Protein AF-A0A1J3ZTV6-F1 (afdb_monomer_lite)

Radius of gyration: 19.67 Å; chains: 1; b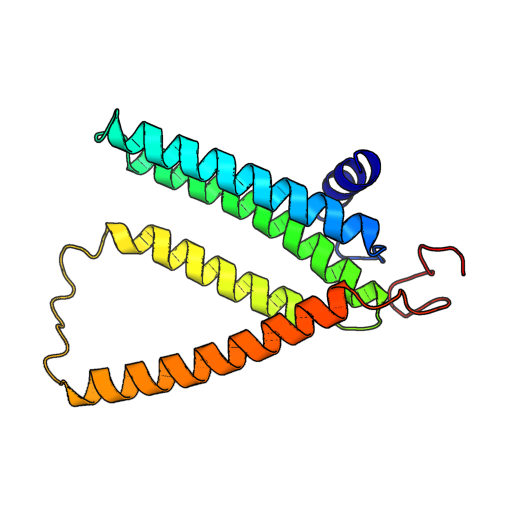ounding box: 46×35×53 Å

pLDDT: mean 86.74, std 10.45, range [50.16, 95.12]

Structure (mmCIF, N/CA/C/O backbone):
data_AF-A0A1J3ZTV6-F1
#
_entry.id   AF-A0A1J3ZTV6-F1
#
loop_
_atom_site.group_PDB
_atom_site.id
_atom_site.type_symbol
_atom_site.label_atom_id
_atom_site.label_alt_id
_atom_site.label_comp_id
_atom_site.label_asym_id
_atom_site.label_entity_id
_atom_site.label_seq_id
_atom_site.pdbx_PDB_ins_code
_atom_site.Cartn_x
_atom_site.Cartn_y
_atom_site.Cartn_z
_atom_site.occupancy
_atom_site.B_iso_or_equiv
_atom_site.auth_seq_id
_atom_site.auth_comp_id
_atom_site.auth_asym_id
_atom_site.auth_atom_id
_atom_site.pdbx_PDB_model_num
ATOM 1 N N . MET A 1 1 ? -6.707 13.961 12.499 1.00 84.88 1 MET A N 1
ATOM 2 C CA . MET A 1 1 ? -5.680 13.700 11.466 1.00 84.88 1 MET A CA 1
ATOM 3 C C . MET A 1 1 ? -4.327 13.447 12.119 1.00 84.88 1 MET A C 1
ATOM 5 O O . MET A 1 1 ? -3.873 12.314 12.075 1.00 84.88 1 MET A O 1
ATOM 9 N N . ILE A 1 2 ? -3.723 14.452 12.766 1.00 89.50 2 ILE A N 1
ATOM 10 C CA . ILE A 1 2 ? -2.388 14.342 13.387 1.00 89.50 2 ILE A CA 1
ATOM 11 C C . ILE A 1 2 ? -2.336 13.223 14.435 1.00 89.50 2 ILE A C 1
ATOM 13 O O . ILE A 1 2 ? -1.410 12.421 14.426 1.00 89.50 2 ILE A O 1
ATOM 17 N N . GLU A 1 3 ? -3.365 13.101 15.278 1.00 91.19 3 GLU A N 1
ATOM 18 C CA . GLU A 1 3 ? -3.468 12.008 16.257 1.00 91.19 3 GLU A CA 1
ATOM 19 C C . GLU A 1 3 ? -3.439 10.623 15.605 1.00 91.19 3 GLU A C 1
ATOM 21 O O . GLU A 1 3 ? -2.721 9.744 16.066 1.00 91.19 3 GLU A O 1
ATOM 26 N N . SER A 1 4 ? -4.167 10.437 14.501 1.00 90.81 4 SER A N 1
ATOM 27 C CA . SER A 1 4 ? -4.192 9.179 13.750 1.00 90.81 4 SER A CA 1
ATOM 28 C C . SER A 1 4 ? -2.825 8.858 13.135 1.00 90.81 4 SER A C 1
ATOM 30 O O . SER A 1 4 ? -2.406 7.705 13.142 1.00 90.81 4 SER A O 1
ATOM 32 N N . TYR A 1 5 ? -2.099 9.870 12.650 1.00 92.44 5 TYR A N 1
ATOM 33 C CA . TYR A 1 5 ? -0.739 9.691 12.135 1.00 92.44 5 TYR A CA 1
ATOM 34 C C . TYR A 1 5 ? 0.268 9.390 13.252 1.00 92.44 5 TYR A C 1
ATOM 36 O O . TYR A 1 5 ? 1.112 8.512 13.113 1.00 92.44 5 TYR A O 1
ATOM 44 N N . LYS A 1 6 ? 0.136 10.035 14.415 1.00 92.50 6 LYS A N 1
ATOM 45 C CA . LYS A 1 6 ? 0.910 9.685 15.613 1.00 92.50 6 LYS A CA 1
ATOM 46 C C . LYS A 1 6 ? 0.633 8.240 16.040 1.00 92.50 6 LYS A C 1
ATOM 48 O O . LYS A 1 6 ? 1.567 7.492 16.316 1.00 92.50 6 LYS A O 1
ATOM 53 N N . LEU A 1 7 ? -0.637 7.837 16.047 1.00 91.38 7 LEU A N 1
ATOM 54 C CA . LEU A 1 7 ? -1.064 6.488 16.411 1.00 91.38 7 LEU A CA 1
ATOM 55 C C . LEU A 1 7 ? -0.513 5.428 15.447 1.00 91.38 7 LEU A C 1
ATOM 57 O O . LEU A 1 7 ? -0.177 4.331 15.893 1.00 91.38 7 LEU A O 1
ATOM 61 N N . PHE A 1 8 ? -0.396 5.758 14.158 1.00 93.31 8 PHE A N 1
ATOM 62 C CA . PHE A 1 8 ? 0.232 4.910 13.144 1.00 93.31 8 PHE A CA 1
ATOM 63 C C . PHE A 1 8 ? 1.681 4.579 13.511 1.00 93.31 8 PHE A C 1
ATOM 65 O O . PHE A 1 8 ? 2.027 3.404 13.604 1.00 93.31 8 PHE A O 1
ATOM 72 N N . TRP A 1 9 ? 2.498 5.589 13.823 1.00 93.00 9 TRP A N 1
ATOM 73 C CA . TRP A 1 9 ? 3.892 5.375 14.227 1.00 93.00 9 TRP A CA 1
ATOM 74 C C . TRP A 1 9 ? 4.020 4.671 15.582 1.00 93.00 9 TRP A C 1
ATOM 76 O O . TRP A 1 9 ? 4.872 3.805 15.749 1.00 93.00 9 TRP A O 1
ATOM 86 N N . GLN A 1 10 ? 3.141 4.972 16.543 1.00 92.69 10 GLN A N 1
ATOM 87 C CA . GLN A 1 10 ? 3.138 4.296 17.849 1.00 92.69 10 GLN A CA 1
ATOM 88 C C . GLN A 1 10 ? 2.803 2.803 17.755 1.00 92.69 10 GLN A C 1
ATOM 90 O O . GLN A 1 10 ? 3.256 2.011 18.576 1.00 92.69 10 GLN A O 1
ATOM 95 N N . ASN A 1 11 ? 1.999 2.413 16.767 1.00 91.62 11 ASN A N 1
ATOM 96 C CA . ASN A 1 11 ? 1.563 1.035 16.563 1.00 91.62 11 ASN A CA 1
ATOM 97 C C . ASN A 1 11 ? 2.222 0.373 15.351 1.00 91.62 11 ASN A C 1
ATOM 99 O O . ASN A 1 11 ? 1.708 -0.626 14.855 1.00 91.62 11 ASN A O 1
ATOM 103 N N . TYR A 1 12 ? 3.343 0.908 14.880 1.00 90.81 12 TYR A N 1
ATOM 104 C CA . TYR A 1 12 ? 3.930 0.556 13.591 1.00 90.81 12 TYR A CA 1
ATOM 105 C C . TYR A 1 12 ? 4.229 -0.948 13.422 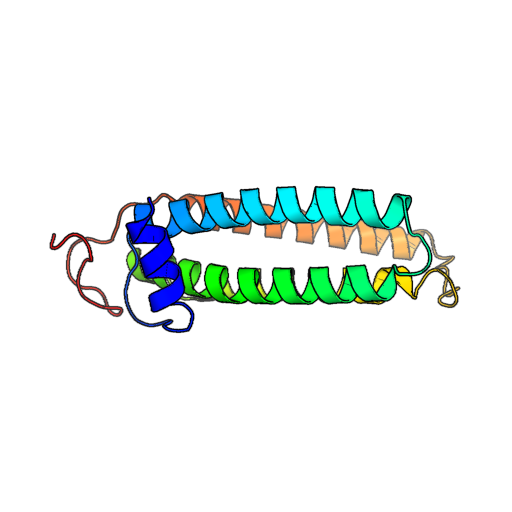1.00 90.81 12 TYR A C 1
ATOM 107 O O . TYR A 1 12 ? 4.014 -1.497 12.344 1.00 90.81 12 TYR A O 1
ATOM 115 N N . PHE A 1 13 ? 4.637 -1.640 14.493 1.00 92.94 13 PHE A N 1
ATOM 116 C CA . PHE A 1 13 ? 4.878 -3.095 14.505 1.00 92.94 13 PHE A CA 1
ATOM 117 C C . PHE A 1 13 ? 3.800 -3.904 15.247 1.00 92.94 13 PHE A C 1
ATOM 119 O O . PHE A 1 13 ? 3.919 -5.119 15.398 1.00 92.94 13 PHE A O 1
ATOM 126 N N . LYS A 1 14 ? 2.740 -3.255 15.741 1.00 92.19 14 LYS A N 1
ATOM 127 C CA . LYS A 1 14 ? 1.721 -3.90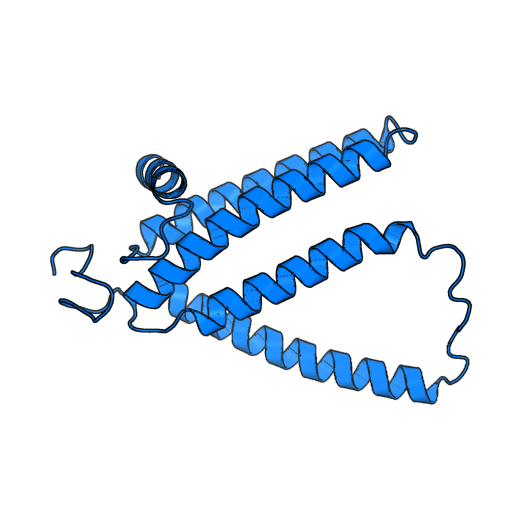9 16.566 1.00 92.19 14 LYS A CA 1
ATOM 128 C C . LYS A 1 14 ? 0.569 -4.416 15.700 1.00 92.19 14 LYS A C 1
ATOM 130 O O . LYS A 1 14 ? -0.362 -3.665 15.418 1.00 92.19 14 LYS A O 1
ATOM 135 N N . LEU A 1 15 ? 0.624 -5.694 15.322 1.00 89.00 15 LEU A N 1
ATOM 136 C CA . LEU A 1 15 ? -0.399 -6.368 14.502 1.00 89.00 15 LEU A CA 1
ATOM 137 C C . LEU A 1 15 ? -1.692 -6.691 15.271 1.00 89.00 15 LEU A C 1
ATOM 139 O O . LEU A 1 15 ? -2.751 -6.879 14.671 1.00 89.00 15 LEU A O 1
ATOM 143 N N . GLU A 1 16 ? -1.614 -6.735 16.598 1.00 87.25 16 GLU A N 1
ATOM 144 C CA . GLU A 1 16 ? -2.755 -7.005 17.465 1.00 87.25 16 GLU A CA 1
ATOM 145 C C . GLU A 1 16 ? -3.630 -5.769 17.689 1.00 87.25 16 GLU A C 1
ATOM 147 O O . GLU A 1 16 ? -3.160 -4.626 17.760 1.00 87.25 16 GLU A O 1
ATOM 152 N N . GLY A 1 17 ? -4.923 -6.021 17.881 1.00 86.12 17 GLY A N 1
ATOM 153 C CA . GLY A 1 17 ? -5.917 -4.993 18.133 1.00 86.12 17 GLY A CA 1
ATOM 154 C C . GLY A 1 17 ? -6.656 -4.543 16.877 1.00 86.12 17 GLY A C 1
ATOM 155 O O . GLY A 1 17 ? -6.569 -5.134 15.799 1.00 86.12 17 GLY A O 1
ATOM 156 N N . ARG A 1 18 ? -7.419 -3.464 17.048 1.00 88.75 18 ARG A N 1
ATOM 157 C CA . ARG A 1 18 ? -8.348 -2.931 16.049 1.00 88.75 18 ARG A CA 1
ATOM 158 C C . ARG A 1 18 ? -8.020 -1.476 15.738 1.00 88.75 18 ARG A C 1
ATOM 160 O O . ARG A 1 18 ? -7.520 -0.744 16.596 1.00 88.75 18 ARG A O 1
ATOM 167 N N . SER A 1 19 ? -8.307 -1.061 14.509 1.00 88.56 19 SER A N 1
ATOM 168 C CA . SER A 1 19 ? -8.156 0.328 14.063 1.00 88.56 19 SER A CA 1
ATOM 169 C C . SER A 1 19 ? -9.451 0.843 13.441 1.00 88.56 19 SER A C 1
ATOM 171 O O . SER A 1 19 ? -10.038 0.202 12.561 1.00 88.56 19 SER A O 1
ATOM 173 N N . ARG A 1 20 ? -9.889 2.035 13.867 1.00 87.50 20 ARG A N 1
ATOM 174 C CA . ARG A 1 20 ? -11.052 2.709 13.272 1.00 87.50 20 ARG A CA 1
ATOM 175 C C . ARG A 1 20 ? -10.725 3.131 11.836 1.00 87.50 20 ARG A C 1
ATOM 177 O O . ARG A 1 20 ? -9.569 3.364 11.492 1.00 87.50 20 ARG A O 1
ATOM 184 N N . ARG A 1 21 ? -11.759 3.340 11.014 1.00 90.06 21 ARG A N 1
ATOM 185 C CA . ARG A 1 21 ? -11.635 3.866 9.636 1.00 90.06 21 ARG A CA 1
ATOM 186 C C . ARG A 1 21 ? -10.723 5.091 9.544 1.00 90.06 21 ARG A C 1
ATOM 188 O O . ARG A 1 21 ? -9.834 5.141 8.704 1.00 90.06 21 ARG A O 1
ATOM 195 N N . ARG A 1 22 ? -10.943 6.069 10.427 1.00 90.19 22 ARG A N 1
ATOM 196 C CA . ARG A 1 22 ? -10.191 7.330 10.460 1.00 90.19 22 ARG A CA 1
ATOM 197 C C . ARG A 1 22 ? -8.698 7.103 10.706 1.00 90.19 22 ARG A C 1
ATOM 199 O O . ARG A 1 22 ? -7.876 7.778 10.095 1.00 90.19 22 ARG A O 1
ATOM 206 N N . ASP A 1 23 ? -8.371 6.139 11.561 1.00 90.56 23 ASP A N 1
ATOM 207 C CA . ASP A 1 23 ? -6.992 5.823 11.938 1.00 90.56 23 ASP A CA 1
ATOM 208 C C . ASP A 1 23 ? -6.263 5.003 10.870 1.00 90.56 23 ASP A C 1
ATOM 210 O O . ASP A 1 23 ? -5.042 4.930 10.883 1.00 90.56 23 ASP A O 1
ATOM 214 N N . PHE A 1 24 ? -7.004 4.437 9.916 1.00 92.12 24 PHE A N 1
ATOM 215 C CA . PHE A 1 24 ? -6.461 3.802 8.720 1.00 92.12 24 PHE A CA 1
ATOM 216 C C . PHE A 1 24 ? -6.303 4.795 7.555 1.00 92.12 24 PHE A C 1
ATOM 218 O O . PHE A 1 24 ? -5.219 4.916 6.989 1.00 92.12 24 PHE A O 1
ATOM 225 N N . TRP A 1 25 ? -7.360 5.541 7.213 1.00 94.06 25 TRP A N 1
ATOM 226 C CA . TRP A 1 25 ? -7.383 6.377 6.005 1.00 94.06 25 TRP A CA 1
ATOM 227 C C . TRP A 1 25 ? -6.478 7.607 6.083 1.00 94.06 25 TRP A C 1
ATOM 229 O O . TRP A 1 25 ? -5.860 7.952 5.080 1.00 94.06 25 TRP A O 1
ATOM 239 N N . TRP A 1 26 ? -6.352 8.263 7.243 1.00 93.88 26 TRP A N 1
ATOM 240 C CA . TRP A 1 26 ? -5.468 9.433 7.342 1.00 93.88 26 TRP A CA 1
ATOM 241 C C . TRP A 1 26 ? -3.993 9.081 7.120 1.00 93.88 26 TRP A C 1
ATOM 243 O O . TRP A 1 26 ? -3.380 9.716 6.264 1.00 93.88 26 TRP A O 1
ATOM 253 N N . PRO A 1 27 ? -3.408 8.083 7.814 1.00 93.88 27 PRO A N 1
ATOM 254 C CA . PRO A 1 27 ? -2.034 7.676 7.538 1.00 93.88 27 PRO A CA 1
ATOM 255 C C . PRO A 1 27 ? -1.834 7.161 6.118 1.00 93.88 27 PRO A C 1
ATOM 257 O O . PRO A 1 27 ? -0.820 7.481 5.510 1.00 93.88 27 PRO A O 1
ATOM 260 N N . PHE A 1 28 ? -2.806 6.423 5.572 1.00 93.12 28 PHE A N 1
ATOM 261 C CA . PHE A 1 28 ? -2.753 5.963 4.186 1.00 93.12 28 PHE A CA 1
ATOM 262 C C . PHE A 1 28 ? -2.623 7.141 3.211 1.00 93.12 28 PHE A C 1
ATOM 264 O O . PHE A 1 28 ? -1.658 7.200 2.458 1.00 93.12 28 PHE A O 1
ATOM 271 N N . LEU A 1 29 ? -3.525 8.127 3.290 1.00 93.75 29 LEU A N 1
ATOM 272 C CA . LEU A 1 29 ? -3.508 9.302 2.412 1.00 93.75 29 LEU A CA 1
ATOM 273 C C . LEU A 1 29 ? -2.239 10.146 2.580 1.00 93.75 29 LEU A C 1
ATOM 275 O O . LEU A 1 29 ? -1.649 10.561 1.586 1.00 93.75 29 LEU A O 1
ATOM 279 N N . ILE A 1 30 ? -1.799 10.379 3.822 1.00 94.62 30 ILE A N 1
ATOM 280 C CA . ILE A 1 30 ? -0.568 11.133 4.101 1.00 94.62 30 ILE A CA 1
ATOM 281 C C . ILE A 1 30 ? 0.638 10.421 3.481 1.00 94.62 30 ILE A C 1
ATOM 283 O O . ILE A 1 30 ? 1.414 11.053 2.770 1.00 94.62 30 ILE A O 1
ATOM 287 N N . ASN A 1 31 ? 0.769 9.108 3.683 1.00 93.50 31 ASN A N 1
ATOM 288 C CA . ASN A 1 31 ? 1.869 8.328 3.120 1.00 93.50 31 ASN A CA 1
ATOM 289 C C . ASN A 1 31 ? 1.824 8.287 1.587 1.00 93.50 31 ASN A C 1
ATOM 291 O O . ASN A 1 31 ? 2.876 8.373 0.958 1.00 93.50 31 ASN A O 1
ATOM 295 N N . THR A 1 32 ? 0.638 8.207 0.971 1.00 92.38 32 THR A N 1
ATOM 296 C CA . THR A 1 32 ? 0.490 8.276 -0.492 1.00 92.38 32 THR A CA 1
ATOM 297 C C . THR A 1 32 ? 0.956 9.624 -1.041 1.00 92.38 32 THR A C 1
ATOM 299 O O . THR A 1 32 ? 1.711 9.658 -2.011 1.00 92.38 32 THR A O 1
ATOM 302 N N . ILE A 1 33 ? 0.564 10.733 -0.407 1.00 94.56 33 ILE A N 1
ATOM 303 C CA . ILE A 1 33 ? 0.983 12.079 -0.824 1.00 94.56 33 ILE A CA 1
ATOM 304 C C . ILE A 1 33 ? 2.495 12.251 -0.641 1.00 94.56 33 ILE A C 1
ATOM 306 O O . ILE A 1 33 ? 3.172 12.704 -1.562 1.00 94.56 33 ILE A O 1
ATOM 310 N N . LEU A 1 34 ? 3.037 11.853 0.514 1.00 93.19 34 LEU A N 1
ATOM 311 C CA . LEU A 1 34 ? 4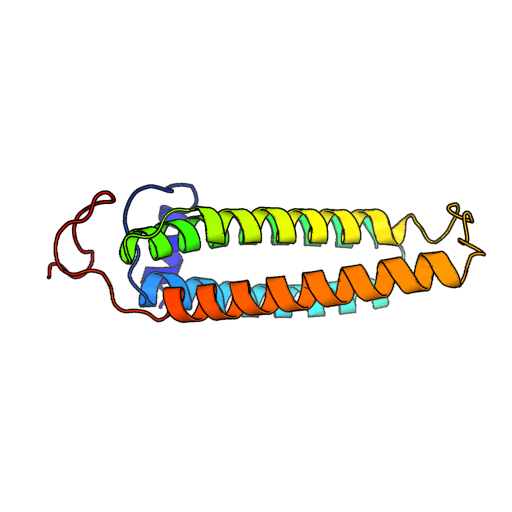.474 11.925 0.790 1.00 93.19 34 LEU A CA 1
ATOM 312 C C . LEU A 1 34 ? 5.285 11.098 -0.211 1.00 93.19 34 LEU A C 1
ATOM 314 O O . LEU A 1 34 ? 6.269 11.599 -0.745 1.00 93.19 34 LEU A O 1
ATOM 318 N N . SER A 1 35 ? 4.844 9.876 -0.518 1.00 91.12 35 SER A N 1
ATOM 319 C CA . SER A 1 35 ? 5.501 9.020 -1.514 1.00 91.12 35 SER A CA 1
ATOM 320 C C . SER A 1 35 ? 5.484 9.659 -2.902 1.00 91.12 35 SER A C 1
ATOM 322 O O . SER A 1 35 ? 6.498 9.640 -3.590 1.00 91.12 35 SER A O 1
ATOM 324 N N . GLY A 1 36 ? 4.368 10.286 -3.298 1.00 92.19 36 GLY A N 1
ATOM 325 C CA . GLY A 1 36 ? 4.269 11.011 -4.567 1.00 92.19 36 GLY A CA 1
ATOM 326 C C . GLY A 1 36 ? 5.222 12.207 -4.647 1.00 92.19 36 GLY A C 1
ATOM 327 O O . GLY A 1 36 ? 5.918 12.371 -5.645 1.00 92.19 36 GLY A O 1
ATOM 328 N N . ILE A 1 37 ? 5.309 13.010 -3.581 1.00 94.81 37 ILE A N 1
ATOM 329 C CA . ILE A 1 37 ? 6.240 14.147 -3.503 1.00 94.81 37 ILE A CA 1
ATOM 330 C C . ILE A 1 37 ? 7.691 13.660 -3.580 1.00 94.81 37 ILE A C 1
ATOM 332 O O . ILE A 1 37 ? 8.475 14.186 -4.367 1.00 94.81 37 ILE A O 1
ATOM 336 N N . ILE A 1 38 ? 8.042 12.637 -2.797 1.00 92.50 38 ILE A N 1
ATOM 337 C CA . ILE A 1 38 ? 9.384 12.043 -2.790 1.00 92.50 38 ILE A CA 1
ATOM 338 C C . ILE A 1 38 ? 9.726 11.483 -4.174 1.00 92.50 38 ILE A C 1
ATOM 340 O O . ILE A 1 38 ? 10.818 11.741 -4.669 1.00 92.50 38 ILE A O 1
ATOM 344 N N . GLY A 1 39 ? 8.788 10.795 -4.829 1.00 90.81 39 GLY A N 1
ATOM 345 C CA . GLY A 1 39 ? 8.975 10.265 -6.179 1.00 90.81 39 GLY A CA 1
ATOM 346 C C . GLY A 1 39 ? 9.259 11.359 -7.211 1.00 90.81 39 GLY A C 1
ATOM 347 O O . GLY A 1 39 ? 10.203 11.238 -7.987 1.00 90.81 39 GLY A O 1
ATOM 348 N N . VAL A 1 40 ? 8.514 12.472 -7.182 1.00 93.38 40 VAL A N 1
ATOM 349 C CA . VAL A 1 40 ? 8.766 13.627 -8.069 1.00 93.38 40 VAL A CA 1
ATOM 350 C C . VAL A 1 40 ? 10.135 14.254 -7.800 1.00 93.38 40 VAL A C 1
ATOM 352 O O . VAL A 1 40 ? 10.842 14.613 -8.744 1.00 93.38 40 VAL A O 1
ATOM 355 N N . ILE A 1 41 ? 10.531 14.371 -6.530 1.00 92.88 41 ILE A N 1
ATOM 356 C CA . ILE A 1 41 ? 11.843 14.898 -6.138 1.00 92.88 41 ILE A CA 1
ATOM 357 C C . ILE A 1 41 ? 12.954 13.984 -6.662 1.00 92.88 41 ILE A C 1
ATOM 359 O O . ILE A 1 41 ? 13.837 14.461 -7.368 1.00 92.88 41 ILE A O 1
ATOM 363 N N . ILE A 1 42 ? 12.891 12.680 -6.381 1.00 90.69 42 ILE A N 1
ATOM 364 C CA . ILE A 1 42 ? 13.895 11.702 -6.824 1.00 90.69 42 ILE A CA 1
ATOM 365 C C . ILE A 1 42 ? 13.996 11.688 -8.354 1.00 90.69 42 ILE A C 1
ATOM 367 O O . ILE A 1 42 ? 15.098 11.776 -8.891 1.00 90.69 42 ILE A O 1
ATOM 371 N N . PHE A 1 43 ? 12.859 11.678 -9.055 1.00 89.56 43 PHE A N 1
ATOM 372 C CA . PHE A 1 43 ? 12.814 11.755 -10.515 1.00 89.56 43 PHE A CA 1
ATOM 373 C C . PHE A 1 43 ? 13.435 13.047 -11.061 1.00 89.56 43 PHE A C 1
ATOM 375 O O . PHE A 1 43 ? 14.116 13.029 -12.081 1.00 89.56 43 PHE A O 1
ATOM 382 N N . SER A 1 44 ? 13.216 14.182 -10.397 1.00 91.69 44 SER A N 1
ATOM 383 C CA . SER A 1 44 ? 13.806 15.456 -10.821 1.00 91.69 44 SER A CA 1
ATOM 384 C C . SER A 1 44 ? 15.316 15.481 -10.572 1.00 91.69 44 SER A C 1
ATOM 386 O O . SER A 1 44 ? 16.071 15.935 -11.429 1.00 91.69 44 SER A O 1
ATOM 388 N N . LEU A 1 45 ? 15.777 14.959 -9.430 1.00 90.00 45 LEU A N 1
ATOM 389 C CA . LEU A 1 45 ? 17.201 14.888 -9.101 1.00 90.00 45 LEU A CA 1
ATOM 390 C C . LEU A 1 45 ? 17.968 13.938 -10.025 1.00 90.00 45 LEU A C 1
ATOM 392 O O . LEU A 1 45 ? 19.065 14.295 -10.448 1.00 90.00 45 LEU A O 1
ATOM 396 N N . SER A 1 46 ? 17.401 12.785 -10.389 1.00 87.81 46 SER A N 1
ATOM 397 C CA . SER A 1 46 ? 18.061 11.847 -11.310 1.00 87.81 46 SER A CA 1
ATOM 398 C C . SER A 1 46 ? 18.279 12.447 -12.703 1.00 87.81 46 SER A C 1
ATOM 400 O O . SER A 1 46 ? 19.281 12.164 -13.354 1.00 87.81 46 SER A O 1
ATOM 402 N N . ARG A 1 47 ? 17.407 13.365 -13.145 1.00 88.38 47 ARG A N 1
ATOM 403 C CA . ARG A 1 47 ? 17.605 14.129 -14.392 1.00 88.38 47 ARG A CA 1
ATOM 404 C C . ARG A 1 47 ? 18.732 15.154 -14.303 1.00 88.38 47 ARG A C 1
ATOM 406 O O . ARG A 1 47 ? 19.378 15.416 -15.313 1.00 88.38 47 ARG A O 1
ATOM 413 N N . LEU A 1 48 ? 18.948 15.740 -13.126 1.00 88.81 48 LEU A N 1
ATOM 414 C CA . LEU A 1 48 ? 19.981 16.754 -12.903 1.00 88.81 48 LEU A CA 1
ATOM 415 C C . LEU A 1 48 ? 21.359 16.135 -12.633 1.00 88.81 48 LEU A C 1
ATOM 417 O O . LEU A 1 48 ? 22.369 16.693 -13.056 1.00 88.81 48 LEU A O 1
ATOM 421 N N . PHE A 1 49 ? 21.407 14.976 -11.971 1.00 87.56 49 PHE A N 1
ATOM 422 C CA . PHE A 1 49 ? 22.641 14.271 -11.616 1.00 87.56 49 PHE A CA 1
ATOM 423 C C . PHE A 1 49 ? 22.571 12.786 -12.025 1.00 87.56 49 PHE A C 1
ATOM 425 O O . PHE A 1 49 ? 22.373 11.916 -11.176 1.00 87.56 49 PHE A O 1
ATOM 432 N N . PRO A 1 50 ? 22.799 12.460 -13.312 1.00 79.62 50 PRO A N 1
ATOM 433 C CA . PRO A 1 50 ? 22.607 11.100 -13.839 1.00 79.62 50 PRO A CA 1
ATOM 434 C C . PRO A 1 50 ? 23.593 10.052 -13.298 1.00 79.62 50 PRO A C 1
ATOM 436 O O . PRO A 1 50 ? 23.413 8.856 -13.476 1.00 79.62 50 PRO A O 1
ATOM 439 N N . HIS A 1 51 ? 24.684 10.482 -12.661 1.00 81.75 51 HIS A N 1
ATOM 440 C CA . HIS A 1 51 ? 25.747 9.577 -12.211 1.00 81.75 51 HIS A CA 1
ATOM 441 C C . HIS A 1 51 ? 25.450 8.919 -10.851 1.00 81.75 51 HIS A C 1
ATOM 443 O O . HIS A 1 51 ? 26.200 8.047 -10.419 1.00 81.75 51 HIS A O 1
ATOM 449 N N . SER A 1 52 ? 24.374 9.319 -10.165 1.00 82.56 52 SER A N 1
ATOM 450 C CA . SER A 1 52 ? 24.016 8.837 -8.821 1.00 82.56 52 SER A CA 1
ATOM 451 C C . SER A 1 52 ? 22.742 7.983 -8.774 1.00 82.56 52 SER A C 1
ATOM 453 O O . SER A 1 52 ? 22.172 7.798 -7.699 1.00 82.56 52 SER A O 1
ATOM 455 N N . ASP A 1 53 ? 22.321 7.401 -9.901 1.00 80.69 53 ASP A N 1
ATOM 456 C CA . ASP A 1 53 ? 21.096 6.589 -10.013 1.00 80.69 53 ASP A CA 1
ATOM 457 C C . ASP A 1 53 ? 21.015 5.446 -8.991 1.00 80.69 53 ASP A C 1
ATOM 459 O O . ASP A 1 53 ? 19.955 5.178 -8.425 1.00 80.69 53 ASP A O 1
ATOM 463 N N . MET A 1 54 ? 22.142 4.802 -8.677 1.00 82.69 54 MET A N 1
ATOM 464 C CA . MET A 1 54 ? 22.184 3.747 -7.660 1.00 82.69 54 MET A CA 1
ATOM 465 C C . MET A 1 54 ? 21.781 4.262 -6.270 1.00 82.69 54 MET A C 1
ATOM 467 O O . MET A 1 54 ? 21.043 3.588 -5.554 1.00 82.69 54 MET A O 1
ATOM 471 N N . ILE A 1 55 ? 22.232 5.461 -5.893 1.00 87.50 55 ILE A N 1
ATOM 472 C CA . ILE A 1 55 ? 21.931 6.062 -4.587 1.00 87.50 55 ILE A CA 1
ATOM 473 C C . ILE A 1 55 ? 20.441 6.401 -4.506 1.00 87.50 55 ILE A C 1
ATOM 475 O O . ILE A 1 55 ? 19.793 6.089 -3.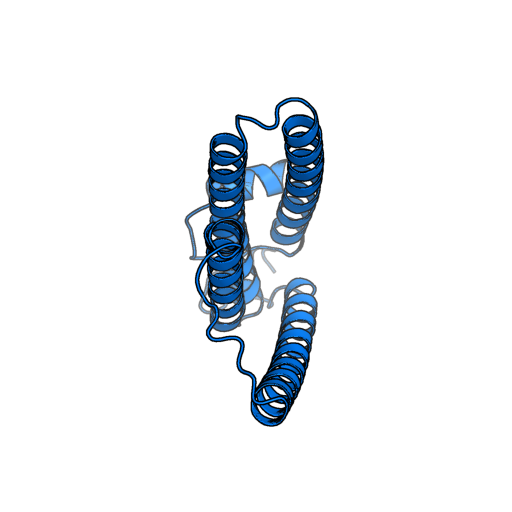507 1.00 87.50 55 ILE A O 1
ATOM 479 N N . TYR A 1 56 ? 19.886 6.982 -5.572 1.00 87.62 56 TYR A N 1
ATOM 480 C CA . TYR A 1 56 ? 18.462 7.303 -5.660 1.00 87.62 56 TYR A CA 1
ATOM 481 C C . TYR A 1 56 ? 17.579 6.059 -5.526 1.00 87.62 56 TYR A C 1
ATOM 483 O O . TYR A 1 56 ? 16.665 6.055 -4.702 1.00 87.62 56 TYR A O 1
ATOM 491 N N . ASN A 1 57 ? 17.918 4.979 -6.237 1.00 85.00 57 ASN A N 1
ATOM 492 C CA . ASN A 1 57 ? 17.197 3.707 -6.158 1.00 85.00 57 ASN A CA 1
ATOM 493 C C . ASN A 1 57 ? 17.235 3.100 -4.745 1.00 85.00 57 ASN A C 1
ATOM 495 O O . ASN A 1 57 ? 16.218 2.624 -4.244 1.00 85.00 57 ASN A O 1
ATOM 499 N N . ILE A 1 58 ? 18.390 3.131 -4.068 1.00 88.56 58 ILE A N 1
ATOM 500 C CA . ILE A 1 58 ? 18.513 2.614 -2.694 1.00 88.56 58 ILE A CA 1
ATOM 501 C C . ILE A 1 58 ? 17.630 3.416 -1.732 1.00 88.56 58 ILE A C 1
ATOM 503 O O . ILE A 1 58 ? 16.905 2.827 -0.928 1.00 88.56 58 ILE A O 1
ATOM 507 N N . ILE A 1 59 ? 17.669 4.749 -1.819 1.00 90.38 59 ILE A N 1
ATOM 508 C CA . ILE A 1 59 ? 16.854 5.636 -0.977 1.00 90.38 59 ILE A CA 1
ATOM 509 C C . ILE A 1 59 ? 15.365 5.377 -1.216 1.00 90.38 59 ILE A C 1
ATOM 511 O O . ILE A 1 59 ? 14.606 5.220 -0.259 1.00 90.38 59 ILE A O 1
ATOM 515 N N . GLU A 1 60 ? 14.950 5.288 -2.478 1.00 88.88 60 GLU A N 1
ATOM 516 C CA . GLU A 1 60 ? 13.566 5.014 -2.848 1.00 88.88 60 GLU A CA 1
ATOM 517 C C . GLU A 1 60 ? 13.081 3.676 -2.279 1.00 88.88 60 GLU A C 1
ATOM 519 O O . GLU A 1 60 ? 12.003 3.604 -1.683 1.00 88.88 60 GLU A O 1
ATOM 524 N N . VAL A 1 61 ? 13.884 2.618 -2.393 1.00 90.19 61 VAL A N 1
ATOM 525 C CA . VAL A 1 61 ? 13.538 1.298 -1.852 1.00 90.19 61 VAL A CA 1
ATOM 526 C C . VAL A 1 61 ? 13.441 1.322 -0.331 1.00 90.19 61 VAL A C 1
ATOM 528 O O . VAL A 1 61 ? 12.489 0.773 0.223 1.00 90.19 61 VAL A O 1
ATOM 531 N N . MET A 1 62 ? 14.369 1.989 0.358 1.00 92.94 62 MET A N 1
ATOM 532 C CA . MET A 1 62 ? 14.320 2.127 1.818 1.00 92.94 62 MET A CA 1
ATOM 533 C C . MET A 1 62 ? 13.034 2.828 2.271 1.00 92.94 62 MET A C 1
ATOM 535 O O . MET A 1 62 ? 12.348 2.341 3.171 1.00 92.94 62 MET A O 1
ATOM 539 N N . ILE A 1 63 ? 12.678 3.941 1.624 1.00 92.50 63 ILE A N 1
ATOM 540 C CA . ILE A 1 63 ? 11.465 4.706 1.939 1.00 92.50 63 ILE A CA 1
ATOM 541 C C . ILE A 1 63 ? 10.214 3.860 1.686 1.00 92.50 63 ILE A C 1
ATOM 543 O O . ILE A 1 63 ? 9.342 3.775 2.555 1.00 92.50 63 ILE A O 1
ATOM 547 N N . ASN A 1 64 ? 10.142 3.187 0.535 1.00 91.50 64 ASN A N 1
ATOM 548 C CA . ASN A 1 64 ? 9.012 2.326 0.197 1.00 91.50 64 ASN A CA 1
ATOM 549 C C . ASN A 1 64 ? 8.855 1.164 1.185 1.00 91.50 64 ASN A C 1
ATOM 551 O O . ASN A 1 64 ? 7.731 0.858 1.573 1.00 91.50 64 ASN A O 1
ATOM 555 N N . LEU A 1 65 ? 9.947 0.552 1.654 1.00 93.69 65 LEU A N 1
ATOM 556 C CA . LEU A 1 65 ? 9.892 -0.517 2.658 1.00 93.69 65 LEU A CA 1
ATOM 557 C C . LEU A 1 65 ? 9.362 -0.027 4.010 1.00 93.69 65 LEU A C 1
ATOM 559 O O . LEU A 1 65 ? 8.528 -0.698 4.621 1.00 93.69 65 LEU A O 1
ATOM 563 N N . VAL A 1 66 ? 9.799 1.150 4.467 1.00 94.44 66 VAL A N 1
ATOM 564 C CA . VAL A 1 66 ? 9.290 1.756 5.708 1.00 94.44 66 VAL A CA 1
ATOM 565 C C . VAL A 1 66 ? 7.786 2.029 5.583 1.00 94.44 66 VAL A C 1
ATOM 567 O O . VAL A 1 66 ? 6.978 1.626 6.419 1.00 94.44 66 VAL A O 1
ATOM 570 N N . ILE A 1 67 ? 7.354 2.652 4.491 1.00 93.19 67 ILE A N 1
ATOM 571 C CA . ILE A 1 67 ? 5.928 2.935 4.295 1.00 93.19 67 ILE A CA 1
ATOM 572 C C . ILE A 1 67 ? 5.120 1.634 4.157 1.00 93.19 67 ILE A C 1
ATOM 574 O O . ILE A 1 67 ? 4.026 1.523 4.721 1.00 93.19 67 ILE A O 1
ATOM 578 N N . LEU A 1 68 ? 5.660 0.623 3.473 1.00 94.38 68 LEU A N 1
ATOM 579 C CA . LEU A 1 68 ? 5.018 -0.675 3.268 1.00 94.38 68 LEU A CA 1
ATOM 580 C C . LEU A 1 68 ? 4.744 -1.402 4.588 1.00 94.38 68 LEU A C 1
ATOM 582 O O . LEU A 1 68 ? 3.630 -1.875 4.802 1.00 94.38 68 LEU A O 1
ATOM 586 N N . ILE A 1 69 ? 5.723 -1.466 5.493 1.00 94.44 69 ILE A N 1
ATOM 587 C CA . ILE A 1 69 ? 5.553 -2.159 6.779 1.00 94.44 69 ILE A CA 1
ATOM 588 C C . ILE A 1 69 ? 4.465 -1.476 7.613 1.00 94.44 69 ILE A C 1
ATOM 590 O O . ILE A 1 69 ? 3.554 -2.140 8.109 1.00 94.44 69 ILE A O 1
ATOM 594 N N . GLY A 1 70 ? 4.512 -0.147 7.733 1.00 93.94 70 GLY A N 1
ATOM 595 C CA . GLY A 1 70 ? 3.515 0.580 8.517 1.00 93.94 70 GLY A CA 1
ATOM 596 C C . GLY A 1 70 ? 2.105 0.475 7.922 1.00 93.94 70 GLY A C 1
ATOM 597 O O . GLY A 1 70 ? 1.132 0.238 8.644 1.00 93.94 70 GLY A O 1
ATOM 598 N N . THR A 1 71 ? 1.973 0.609 6.597 1.00 92.75 71 THR A N 1
ATOM 599 C CA . THR A 1 71 ? 0.676 0.478 5.906 1.00 92.75 71 THR A CA 1
ATOM 600 C C . THR A 1 71 ? 0.117 -0.940 5.995 1.00 92.75 71 THR A C 1
ATOM 602 O O . THR A 1 71 ? -1.087 -1.093 6.209 1.00 92.75 71 THR A O 1
ATOM 605 N N . TYR A 1 72 ? 0.971 -1.966 5.942 1.00 94.88 72 TYR A N 1
ATOM 606 C CA . TYR A 1 72 ? 0.590 -3.352 6.202 1.00 94.88 72 TYR A CA 1
ATOM 607 C C . TYR A 1 72 ? 0.031 -3.531 7.616 1.00 94.88 72 TYR A C 1
ATOM 609 O O . TYR A 1 72 ? -1.086 -4.028 7.773 1.00 94.88 72 TYR A O 1
ATOM 617 N N . THR A 1 73 ? 0.741 -3.060 8.646 1.00 94.56 73 THR A N 1
ATOM 618 C CA . THR A 1 73 ? 0.275 -3.165 10.037 1.00 94.56 73 THR A CA 1
ATOM 619 C C . THR A 1 73 ? -1.070 -2.465 10.241 1.00 94.56 73 THR A C 1
ATOM 621 O O . THR A 1 73 ? -1.985 -3.017 10.860 1.00 94.56 73 THR A O 1
ATOM 624 N N . ALA A 1 74 ? -1.237 -1.266 9.676 1.00 94.19 74 ALA A N 1
ATOM 625 C CA . ALA A 1 74 ? -2.502 -0.539 9.734 1.00 94.19 74 ALA A CA 1
ATOM 626 C C . ALA A 1 74 ? -3.637 -1.284 9.007 1.00 94.19 74 ALA A C 1
ATOM 628 O O . ALA A 1 74 ? -4.758 -1.340 9.523 1.00 94.19 74 ALA A O 1
ATOM 629 N N . ALA A 1 75 ? -3.355 -1.888 7.847 1.00 93.69 75 ALA A N 1
ATOM 630 C CA . ALA A 1 75 ? -4.315 -2.684 7.088 1.00 93.69 75 ALA A CA 1
ATOM 631 C C . ALA A 1 75 ? -4.742 -3.946 7.851 1.00 93.69 75 ALA A C 1
ATOM 633 O O . ALA A 1 75 ? -5.936 -4.216 7.952 1.00 93.69 75 ALA A O 1
ATOM 634 N N . VAL A 1 76 ? -3.809 -4.677 8.465 1.00 94.88 76 VAL A N 1
ATOM 635 C CA . VAL A 1 76 ? -4.116 -5.864 9.283 1.00 94.88 76 VAL A CA 1
ATOM 636 C C . VAL A 1 76 ? -5.093 -5.517 10.408 1.00 94.88 76 VAL A C 1
ATOM 638 O O . VAL A 1 76 ? -6.167 -6.109 10.503 1.00 94.88 76 VAL A O 1
ATOM 641 N N . ARG A 1 77 ? -4.800 -4.474 11.192 1.00 92.94 77 ARG A N 1
ATOM 642 C CA . ARG A 1 77 ? -5.684 -4.017 12.282 1.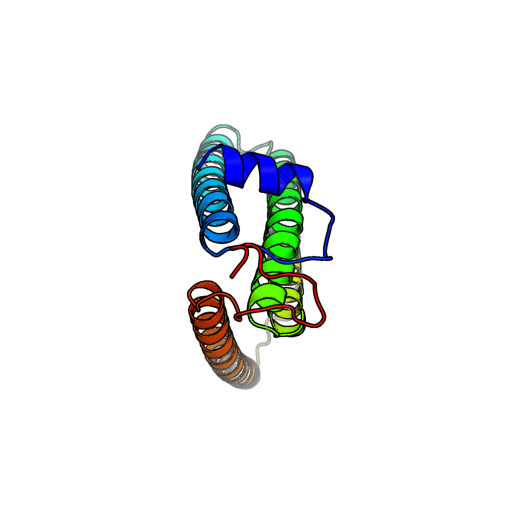00 92.94 77 ARG A CA 1
ATOM 643 C C . ARG A 1 77 ? -7.044 -3.530 11.791 1.00 92.94 77 ARG A C 1
ATOM 645 O O . ARG A 1 77 ? -8.041 -3.610 12.511 1.00 92.94 77 ARG A O 1
ATOM 652 N N . ARG A 1 78 ? -7.096 -2.990 10.573 1.00 93.31 78 ARG A N 1
ATOM 653 C CA . ARG A 1 78 ? -8.343 -2.562 9.941 1.00 93.31 78 ARG A CA 1
ATOM 654 C C . ARG A 1 78 ? -9.204 -3.755 9.533 1.00 93.31 78 ARG A C 1
ATOM 656 O O . ARG A 1 78 ? -10.414 -3.724 9.733 1.00 93.31 78 ARG A O 1
ATOM 663 N N . PHE A 1 79 ? -8.590 -4.810 9.011 1.00 92.69 79 PHE A N 1
ATOM 664 C CA . PHE A 1 79 ? -9.278 -6.056 8.677 1.00 92.69 79 PHE A CA 1
ATOM 665 C C . PHE A 1 79 ? -9.747 -6.793 9.935 1.00 92.69 79 PHE A C 1
ATOM 667 O O . PHE A 1 79 ? -10.884 -7.261 9.988 1.00 92.69 79 PHE A O 1
ATOM 674 N N . HIS A 1 80 ? -8.940 -6.783 10.993 1.00 93.06 80 HIS A N 1
ATOM 675 C CA . HIS A 1 80 ? -9.345 -7.267 12.310 1.00 93.06 80 HIS A CA 1
ATOM 676 C C . HIS A 1 80 ? -10.564 -6.513 12.861 1.00 93.06 80 HIS A C 1
ATOM 678 O O . HIS A 1 80 ? -11.442 -7.117 13.473 1.00 93.06 80 HIS A O 1
ATOM 684 N N . ASP A 1 81 ? -10.685 -5.207 12.598 1.00 90.75 81 ASP A N 1
ATOM 685 C CA . ASP A 1 81 ? -11.823 -4.402 13.058 1.00 90.75 81 ASP A CA 1
ATOM 686 C C . ASP A 1 81 ? -13.176 -4.807 12.441 1.00 90.75 81 ASP A C 1
ATOM 688 O O . ASP A 1 81 ? -14.226 -4.572 13.040 1.00 90.75 81 ASP A O 1
ATOM 692 N N . ILE A 1 82 ? -13.159 -5.453 11.275 1.00 90.69 82 ILE A N 1
ATOM 693 C CA . ILE A 1 82 ? -14.352 -5.988 10.596 1.00 90.69 82 ILE A CA 1
ATOM 694 C C . ILE A 1 82 ? -14.486 -7.515 10.747 1.00 90.69 82 ILE A C 1
ATOM 696 O O . ILE A 1 82 ? -15.274 -8.136 10.033 1.00 90.69 82 ILE A O 1
ATOM 700 N N . GLY A 1 83 ? -13.689 -8.130 11.629 1.00 87.56 83 GLY A N 1
ATOM 701 C CA . GLY A 1 83 ? -13.700 -9.574 11.878 1.00 87.56 83 GLY A CA 1
ATOM 702 C C . GLY A 1 83 ? -13.109 -10.416 10.740 1.00 87.56 83 GLY A C 1
ATOM 703 O O . GLY A 1 83 ? -13.431 -11.596 10.616 1.00 87.56 83 GLY A O 1
ATOM 704 N N . LYS A 1 84 ? -12.273 -9.826 9.876 1.00 91.12 84 LYS A N 1
ATOM 705 C CA . LYS A 1 84 ? -11.572 -10.528 8.792 1.00 91.12 84 LYS A CA 1
ATOM 706 C C . LYS A 1 84 ? -10.127 -10.830 9.181 1.00 91.12 84 LYS A C 1
ATOM 708 O O . LYS A 1 84 ? -9.536 -10.128 9.993 1.00 91.12 84 LYS A O 1
ATOM 713 N N . SER A 1 85 ? -9.569 -11.880 8.584 1.00 92.38 85 SER A N 1
ATOM 714 C CA . SER A 1 85 ? -8.177 -12.283 8.788 1.00 92.38 85 SER A CA 1
ATOM 715 C C . SER A 1 85 ? -7.194 -11.378 8.034 1.00 92.38 85 SER A C 1
ATOM 717 O O . SER A 1 85 ? -7.567 -10.615 7.141 1.00 92.38 85 SER A O 1
ATOM 719 N N . MET A 1 86 ? -5.909 -11.524 8.358 1.00 92.38 86 MET A N 1
ATOM 720 C CA . MET A 1 86 ? -4.796 -10.813 7.718 1.00 92.38 86 MET A CA 1
ATOM 721 C C . MET A 1 86 ? -4.497 -11.241 6.270 1.00 92.38 86 MET A C 1
ATOM 723 O O . MET A 1 86 ? -3.655 -10.623 5.632 1.00 92.38 86 MET A O 1
ATOM 727 N N . VAL A 1 87 ? -5.189 -12.252 5.723 1.00 91.69 87 VAL A N 1
ATOM 728 C CA . VAL A 1 87 ? -4.857 -12.869 4.422 1.00 91.69 87 VAL A CA 1
ATOM 729 C C . VAL A 1 87 ? -4.813 -11.849 3.284 1.00 91.69 87 VAL A C 1
ATOM 731 O O . VAL A 1 87 ? -3.843 -11.810 2.536 1.00 91.69 87 VAL A O 1
ATOM 734 N N . ILE A 1 88 ? -5.835 -10.999 3.161 1.00 91.88 88 ILE A N 1
ATOM 735 C CA . ILE A 1 88 ? -5.886 -9.993 2.090 1.00 91.88 88 ILE A CA 1
ATOM 736 C C . ILE A 1 88 ? -4.749 -8.965 2.251 1.00 91.88 88 ILE A C 1
ATOM 738 O O . ILE A 1 88 ? -3.998 -8.790 1.292 1.00 91.88 88 ILE A O 1
ATOM 742 N N . PRO A 1 89 ? -4.539 -8.334 3.428 1.00 92.44 89 PRO A N 1
ATOM 743 C CA . PRO A 1 89 ? -3.358 -7.503 3.671 1.00 92.44 89 PRO A CA 1
ATOM 744 C C . PRO A 1 89 ? -2.021 -8.192 3.357 1.00 92.44 89 PRO A C 1
ATOM 746 O O . PRO A 1 89 ? -1.132 -7.561 2.791 1.00 92.44 89 PRO A O 1
ATOM 749 N N . SER A 1 90 ? -1.868 -9.480 3.681 1.00 92.38 90 SER A N 1
ATOM 750 C CA . SER A 1 90 ? -0.637 -10.230 3.401 1.00 92.38 90 SER A CA 1
ATOM 751 C C . SER A 1 90 ? -0.433 -10.484 1.905 1.00 92.38 90 SER A C 1
ATOM 753 O O . SER A 1 90 ? 0.697 -10.398 1.434 1.00 92.38 90 SER A O 1
ATOM 755 N N . ILE A 1 91 ? -1.499 -10.721 1.133 1.00 92.38 91 ILE A N 1
ATOM 756 C CA . ILE A 1 91 ? -1.416 -10.801 -0.336 1.00 92.38 91 ILE A CA 1
ATOM 757 C C . ILE A 1 91 ? -0.893 -9.474 -0.908 1.00 92.38 91 ILE A C 1
ATOM 759 O O . ILE A 1 91 ? 0.020 -9.482 -1.732 1.00 92.38 91 ILE A O 1
ATOM 763 N N . PHE A 1 92 ? -1.402 -8.333 -0.428 1.00 92.31 92 PHE A N 1
ATOM 764 C CA . PHE A 1 92 ? -0.894 -7.016 -0.832 1.00 92.31 92 PHE A CA 1
ATOM 765 C C . PHE A 1 92 ? 0.573 -6.806 -0.461 1.00 92.31 92 PHE A C 1
ATOM 767 O O . PHE A 1 92 ? 1.323 -6.257 -1.264 1.00 92.31 92 PHE A O 1
ATOM 774 N N . LEU A 1 93 ? 1.000 -7.257 0.721 1.00 93.31 93 LEU A N 1
ATOM 775 C CA . LEU A 1 93 ? 2.404 -7.198 1.126 1.00 93.31 93 LEU A CA 1
ATOM 776 C C . LEU A 1 93 ? 3.294 -7.952 0.127 1.00 93.31 93 LEU A C 1
ATOM 778 O O . LEU A 1 93 ? 4.278 -7.395 -0.350 1.00 93.31 93 LEU A O 1
ATOM 782 N N . VAL A 1 94 ? 2.928 -9.189 -0.224 1.00 93.50 94 VAL A N 1
ATOM 783 C CA . VAL A 1 94 ? 3.699 -10.017 -1.165 1.00 93.50 94 VAL A CA 1
ATOM 784 C C . VAL A 1 94 ? 3.755 -9.375 -2.551 1.00 93.50 94 VAL A C 1
ATOM 786 O O . VAL A 1 94 ? 4.832 -9.292 -3.136 1.00 93.50 94 VAL A O 1
ATOM 789 N N . ILE A 1 95 ? 2.629 -8.866 -3.060 1.00 91.19 95 ILE A N 1
ATOM 790 C CA . ILE A 1 95 ? 2.580 -8.169 -4.355 1.00 91.19 95 ILE A CA 1
ATOM 791 C C . ILE A 1 95 ? 3.485 -6.930 -4.342 1.00 91.19 95 ILE A C 1
ATOM 793 O O . ILE A 1 95 ? 4.258 -6.728 -5.277 1.00 91.19 95 ILE A O 1
ATOM 797 N N . SER A 1 96 ? 3.443 -6.127 -3.277 1.00 91.81 96 SER A N 1
ATOM 798 C CA . SER A 1 96 ? 4.298 -4.943 -3.140 1.00 91.81 96 SER A CA 1
ATOM 799 C C . SER A 1 96 ? 5.784 -5.305 -3.071 1.00 91.81 96 SER A C 1
ATOM 801 O O . SER A 1 96 ? 6.599 -4.641 -3.706 1.00 91.81 96 SER A O 1
ATOM 803 N N . LEU A 1 97 ? 6.150 -6.381 -2.365 1.00 93.31 97 LEU A N 1
ATOM 804 C CA . LEU A 1 97 ? 7.533 -6.871 -2.316 1.00 93.31 97 LEU A CA 1
ATOM 805 C C . LEU A 1 97 ? 8.018 -7.370 -3.684 1.00 93.31 97 LEU A C 1
ATOM 807 O O . LEU A 1 97 ? 9.144 -7.063 -4.071 1.00 93.31 97 LEU A O 1
ATOM 811 N N . LEU A 1 98 ? 7.169 -8.076 -4.442 1.00 90.06 98 LEU A N 1
ATOM 812 C CA . LEU A 1 98 ? 7.465 -8.463 -5.828 1.00 90.06 98 LEU A CA 1
ATOM 813 C C . LEU A 1 98 ? 7.649 -7.234 -6.727 1.00 90.06 98 LEU A C 1
ATOM 815 O O . LEU A 1 98 ? 8.548 -7.211 -7.563 1.00 90.06 98 LEU A O 1
ATOM 819 N N . GLY A 1 99 ? 6.839 -6.191 -6.532 1.00 88.62 99 GLY A N 1
ATOM 820 C CA . GLY A 1 99 ? 7.001 -4.910 -7.216 1.00 88.62 99 GLY A CA 1
ATOM 821 C C . GLY A 1 99 ? 8.347 -4.250 -6.909 1.00 88.62 99 GLY A C 1
ATOM 822 O O . GLY A 1 99 ? 9.051 -3.848 -7.832 1.00 88.62 99 GLY A O 1
ATOM 823 N N . ILE A 1 100 ? 8.742 -4.177 -5.635 1.00 88.62 100 ILE A N 1
ATOM 824 C CA . ILE A 1 100 ? 10.041 -3.621 -5.216 1.00 88.62 100 ILE A CA 1
ATOM 825 C C . ILE A 1 100 ? 11.198 -4.432 -5.811 1.00 88.62 100 ILE A C 1
ATOM 827 O O . ILE A 1 100 ? 12.140 -3.849 -6.345 1.00 88.62 100 ILE A O 1
ATOM 831 N N . TYR A 1 101 ? 11.107 -5.765 -5.775 1.00 87.50 101 TYR A N 1
ATOM 832 C CA . TYR A 1 101 ? 12.064 -6.654 -6.432 1.00 87.50 101 TYR A CA 1
ATOM 833 C C . TYR A 1 101 ? 12.176 -6.316 -7.925 1.00 87.50 101 TYR A C 1
ATOM 835 O O . TYR A 1 101 ? 13.255 -5.975 -8.397 1.00 87.50 101 TYR A O 1
ATOM 843 N N . ASN A 1 102 ? 11.068 -6.291 -8.665 1.00 84.12 102 ASN A N 1
ATOM 844 C CA . ASN A 1 102 ? 11.103 -5.975 -10.093 1.00 84.12 102 ASN A CA 1
ATOM 845 C C . ASN A 1 102 ? 11.737 -4.605 -10.374 1.00 84.12 102 ASN A C 1
ATOM 847 O O . ASN A 1 102 ? 12.554 -4.508 -11.281 1.00 84.12 102 ASN A O 1
ATOM 851 N N . ASN A 1 103 ? 11.440 -3.572 -9.578 1.00 82.38 103 ASN A N 1
ATOM 852 C CA . ASN A 1 103 ? 12.058 -2.249 -9.740 1.00 82.38 103 ASN A CA 1
ATOM 853 C C . ASN A 1 103 ? 13.580 -2.272 -9.508 1.00 82.38 103 ASN A C 1
ATOM 855 O O . ASN A 1 103 ? 14.324 -1.666 -10.274 1.00 82.38 103 ASN A O 1
ATOM 859 N N . LEU A 1 104 ? 14.059 -3.020 -8.507 1.00 82.44 104 LEU A N 1
ATOM 860 C CA . LEU A 1 104 ? 15.493 -3.192 -8.241 1.00 82.44 104 LEU A CA 1
ATOM 861 C C . LEU A 1 104 ? 16.230 -3.917 -9.376 1.00 82.44 104 LEU A C 1
ATOM 863 O O . LEU A 1 104 ? 17.367 -3.571 -9.695 1.00 82.44 104 LEU A O 1
ATOM 867 N N . PHE A 1 105 ? 15.602 -4.932 -9.976 1.00 76.00 105 PHE A N 1
ATOM 868 C CA . PHE A 1 105 ? 16.227 -5.772 -11.003 1.00 76.00 105 PHE A CA 1
ATOM 869 C C . PHE A 1 105 ? 15.992 -5.273 -12.439 1.00 76.00 105 PHE A C 1
ATOM 871 O O . PHE A 1 105 ? 16.787 -5.595 -13.321 1.00 76.00 105 PHE A O 1
ATOM 878 N N . SER A 1 106 ? 14.968 -4.445 -12.683 1.00 69.06 106 SER A N 1
ATOM 879 C CA . SER A 1 106 ? 14.626 -3.915 -14.013 1.00 69.06 106 SER A CA 1
ATOM 880 C C . SER A 1 106 ? 15.738 -3.051 -14.613 1.00 69.06 106 SER A C 1
ATOM 882 O O . SER A 1 106 ? 15.939 -3.080 -15.824 1.00 69.06 106 SER A O 1
ATOM 884 N N . ASN A 1 107 ? 16.499 -2.325 -13.790 1.00 59.69 107 ASN A N 1
ATOM 885 C CA . ASN A 1 107 ? 17.617 -1.497 -14.265 1.00 59.69 107 ASN A CA 1
ATOM 886 C C . ASN A 1 107 ? 18.859 -2.326 -14.649 1.00 59.69 107 ASN A C 1
ATOM 888 O O . ASN A 1 107 ? 19.738 -1.826 -15.344 1.00 59.69 107 ASN A O 1
ATOM 892 N N . ASN A 1 108 ? 18.915 -3.596 -14.231 1.00 55.69 108 ASN A N 1
ATOM 893 C CA . ASN A 1 108 ? 20.017 -4.519 -14.517 1.00 55.69 108 ASN A CA 1
ATOM 894 C C . ASN A 1 108 ? 19.723 -5.443 -15.715 1.00 55.69 108 ASN A C 1
ATOM 896 O O . ASN A 1 108 ? 20.595 -6.203 -16.122 1.00 55.69 108 ASN A O 1
ATOM 900 N N . GLN A 1 109 ? 18.503 -5.412 -16.268 1.00 56.28 109 GLN A N 1
ATOM 901 C CA . GLN A 1 109 ? 18.055 -6.303 -17.349 1.00 56.28 109 GLN A CA 1
ATOM 902 C C . GLN A 1 109 ? 18.075 -5.670 -18.746 1.00 56.28 109 GLN A C 1
ATOM 904 O O . GLN A 1 109 ? 17.638 -6.295 -19.711 1.00 56.28 109 GLN A O 1
ATOM 909 N N . THR A 1 110 ? 18.631 -4.469 -18.911 1.00 52.00 110 THR A N 1
ATOM 910 C CA . THR A 1 110 ? 18.911 -3.922 -20.250 1.00 52.00 110 THR A CA 1
ATOM 911 C C . THR A 1 110 ? 20.057 -4.649 -20.962 1.00 52.00 110 THR A C 1
ATOM 913 O O . THR A 1 110 ? 20.279 -4.431 -22.151 1.00 52.00 110 THR A O 1
ATOM 916 N N . SER A 1 111 ? 20.753 -5.566 -20.287 1.00 53.72 111 SER A N 1
ATOM 917 C CA . SER A 1 111 ? 21.779 -6.416 -20.879 1.00 53.72 111 SER A CA 1
ATOM 918 C C . SER A 1 111 ? 21.694 -7.843 -20.318 1.00 53.72 111 SER A C 1
ATOM 920 O O . SER A 1 111 ? 21.886 -8.073 -19.135 1.00 53.72 111 SER A O 1
ATOM 922 N N . GLN A 1 112 ? 21.470 -8.823 -21.201 1.00 51.31 112 GLN A N 1
ATOM 923 C CA . GLN A 1 112 ? 21.647 -10.273 -20.968 1.00 51.31 112 GLN A CA 1
ATOM 924 C C . GLN A 1 112 ? 20.484 -11.101 -20.389 1.00 51.31 112 GLN A C 1
ATOM 926 O O . GLN A 1 112 ? 20.692 -12.022 -19.605 1.00 51.31 112 GLN A O 1
ATOM 931 N N . LEU A 1 113 ? 19.276 -10.931 -20.926 1.00 52.62 113 LEU A N 1
ATOM 932 C CA . LEU A 1 113 ? 18.418 -12.096 -21.188 1.00 52.62 113 LEU A CA 1
ATOM 933 C C . LEU A 1 113 ? 17.818 -11.986 -22.589 1.00 52.62 113 LEU A C 1
ATOM 935 O O . LEU A 1 113 ? 16.615 -11.938 -22.810 1.00 52.62 113 LEU A O 1
ATOM 939 N N . SER A 1 114 ? 18.721 -12.040 -23.567 1.00 50.16 114 SER A N 1
ATOM 940 C CA . SER A 1 114 ? 18.448 -12.434 -24.949 1.00 50.16 114 SER A CA 1
ATOM 941 C C . SER A 1 114 ? 18.052 -13.916 -25.071 1.00 50.16 114 SER A C 1
ATOM 943 O O . SER A 1 114 ? 18.274 -14.530 -26.107 1.00 50.16 114 SER A O 1
ATOM 945 N N . LEU A 1 115 ? 17.366 -14.481 -24.070 1.00 54.62 115 LEU A N 1
ATOM 946 C CA . LEU A 1 115 ? 16.255 -15.384 -24.357 1.00 54.62 115 LEU A CA 1
ATOM 947 C C . LEU A 1 115 ? 15.044 -14.508 -24.676 1.00 54.62 115 LEU A C 1
ATOM 949 O O . LEU A 1 115 ? 13.990 -14.580 -24.045 1.00 54.62 115 LEU A O 1
ATOM 953 N N . GLN A 1 116 ? 15.227 -13.663 -25.695 1.00 57.44 116 GLN A N 1
ATOM 954 C CA . GLN A 1 116 ? 14.142 -13.207 -26.528 1.00 57.44 116 GLN A CA 1
ATOM 955 C C . GLN A 1 116 ? 13.416 -14.486 -26.902 1.00 57.44 116 GLN A C 1
ATOM 957 O O . GLN A 1 116 ? 13.915 -15.316 -27.660 1.00 57.44 116 GLN A O 1
ATOM 962 N N . THR A 1 117 ? 12.288 -14.700 -26.241 1.00 57.94 117 THR A N 1
ATOM 963 C CA . THR A 1 117 ? 11.401 -15.803 -26.530 1.00 57.94 117 THR A CA 1
ATOM 964 C C . THR A 1 117 ? 10.885 -15.503 -27.927 1.00 57.94 117 THR A C 1
ATOM 966 O O . THR A 1 117 ? 9.887 -14.812 -28.107 1.00 57.94 117 THR A O 1
ATOM 969 N N . GLN A 1 118 ? 11.631 -15.957 -28.933 1.00 58.25 118 GLN A N 1
ATOM 970 C CA . GLN A 1 118 ? 11.329 -15.814 -30.354 1.00 58.25 118 GLN A CA 1
ATOM 971 C C . GLN A 1 118 ? 9.999 -16.519 -30.696 1.00 58.25 118 GLN A C 1
ATOM 973 O O . GLN A 1 118 ? 9.428 -16.331 -31.767 1.00 58.25 118 GLN A O 1
ATOM 978 N N . ASN A 1 119 ? 9.457 -17.275 -29.737 1.00 70.88 119 ASN A N 1
ATOM 979 C CA . ASN A 1 119 ? 8.144 -17.890 -29.754 1.00 70.88 119 ASN A CA 1
ATOM 980 C C . ASN A 1 119 ? 7.048 -16.854 -29.456 1.00 70.88 119 ASN A C 1
ATOM 982 O O . ASN A 1 119 ? 6.612 -16.695 -28.314 1.00 70.88 119 ASN A O 1
ATOM 986 N N . GLN A 1 120 ? 6.542 -16.206 -30.509 1.00 79.94 120 GLN A N 1
ATOM 987 C CA . GLN A 1 120 ? 5.369 -15.320 -30.441 1.00 79.94 120 GLN A CA 1
ATOM 988 C C . GLN A 1 120 ? 4.167 -15.992 -29.749 1.00 79.94 120 GLN A C 1
ATOM 990 O O . GLN A 1 120 ? 3.431 -15.336 -29.015 1.00 79.94 120 GLN A O 1
ATOM 995 N N . VAL A 1 121 ? 4.017 -17.313 -29.905 1.00 85.50 121 VAL A N 1
ATOM 996 C CA . VAL A 1 121 ? 2.969 -18.112 -29.250 1.00 85.50 121 VAL A CA 1
ATOM 997 C C . VAL A 1 121 ? 3.129 -18.146 -27.724 1.00 85.50 121 VAL A C 1
ATOM 999 O O . VAL A 1 121 ? 2.153 -17.929 -27.012 1.00 85.50 121 VAL A O 1
ATOM 1002 N N . LEU A 1 122 ? 4.342 -18.370 -27.199 1.00 83.31 122 LEU A N 1
ATOM 1003 C CA . LEU A 1 122 ? 4.576 -18.435 -25.748 1.00 83.31 122 LEU A CA 1
ATOM 1004 C C . LEU A 1 122 ? 4.330 -17.074 -25.084 1.00 83.31 122 LEU A C 1
ATOM 1006 O O . LEU A 1 122 ? 3.683 -17.005 -24.041 1.00 83.31 122 LEU A O 1
ATOM 1010 N N . ASN A 1 123 ? 4.766 -15.989 -25.728 1.00 82.38 123 ASN A N 1
ATOM 1011 C CA . ASN A 1 123 ? 4.477 -14.627 -25.268 1.00 82.38 123 ASN A CA 1
ATOM 1012 C C . ASN A 1 123 ? 2.969 -14.326 -25.318 1.00 82.38 123 ASN A C 1
ATOM 1014 O O . ASN A 1 123 ? 2.431 -13.691 -24.409 1.00 82.38 123 ASN A O 1
ATOM 1018 N N . GLY A 1 124 ? 2.267 -14.837 -26.337 1.00 86.12 124 GLY A N 1
ATOM 1019 C CA . GLY A 1 124 ? 0.808 -14.788 -26.418 1.00 86.12 124 GLY A CA 1
ATOM 1020 C C . GLY A 1 124 ? 0.145 -15.462 -25.215 1.00 86.12 124 GLY A C 1
ATOM 1021 O O . GLY A 1 124 ? -0.681 -14.847 -24.548 1.00 86.12 124 GLY A O 1
ATOM 1022 N N . ILE A 1 125 ? 0.570 -16.677 -24.859 1.00 89.62 125 ILE A N 1
ATOM 1023 C CA . ILE A 1 125 ? 0.036 -17.411 -23.699 1.00 89.62 125 ILE A CA 1
ATOM 1024 C C . ILE A 1 125 ? 0.329 -16.667 -22.388 1.00 89.62 125 ILE A C 1
ATOM 1026 O O . ILE A 1 125 ? -0.578 -16.456 -21.584 1.00 89.62 125 ILE A O 1
ATOM 1030 N N . LEU A 1 126 ? 1.572 -16.225 -22.180 1.00 87.31 126 LEU A N 1
ATOM 1031 C CA . LEU A 1 126 ? 1.972 -15.493 -20.974 1.00 87.31 126 LEU A CA 1
ATOM 1032 C C . LEU A 1 126 ? 1.187 -14.188 -20.799 1.00 87.31 126 LEU A C 1
ATOM 1034 O O . LEU A 1 126 ? 0.775 -13.872 -19.683 1.00 87.31 126 LEU A O 1
ATOM 1038 N N . SER A 1 127 ? 0.931 -13.452 -21.885 1.00 85.38 127 SER A N 1
ATOM 1039 C CA . SER A 1 127 ? 0.154 -12.208 -21.814 1.00 85.38 127 SER A CA 1
ATOM 1040 C C . SER A 1 127 ? -1.312 -12.455 -21.445 1.00 85.38 127 SER A C 1
ATOM 1042 O O . SER A 1 127 ? -1.848 -11.744 -20.597 1.00 85.38 127 SER A O 1
ATOM 1044 N N . VAL A 1 128 ? -1.945 -13.507 -21.978 1.00 93.69 128 VAL A N 1
ATOM 1045 C CA . VAL A 1 128 ? -3.311 -13.899 -21.586 1.00 93.69 128 VAL A CA 1
ATOM 1046 C C . VAL A 1 128 ? -3.368 -14.300 -20.109 1.00 93.69 128 VAL A C 1
ATOM 1048 O O . VAL A 1 128 ? -4.253 -13.844 -19.384 1.00 93.69 128 VAL A O 1
ATOM 1051 N N . VAL A 1 129 ? -2.403 -15.091 -19.629 1.00 92.75 129 VAL A N 1
ATOM 1052 C CA . VAL A 1 129 ? -2.309 -15.466 -18.206 1.00 92.75 129 VAL A CA 1
ATOM 1053 C C . VAL A 1 129 ? -2.133 -14.229 -17.319 1.00 92.75 129 VAL A C 1
ATOM 1055 O O . VAL A 1 129 ? -2.809 -14.105 -16.297 1.00 92.75 129 VAL A O 1
ATOM 1058 N N . ALA A 1 130 ? -1.289 -13.277 -17.723 1.00 88.00 130 ALA A N 1
ATOM 1059 C CA . ALA A 1 130 ? -1.086 -12.028 -16.994 1.00 88.00 130 ALA A CA 1
ATOM 1060 C C . ALA A 1 130 ? -2.363 -11.170 -16.924 1.00 88.00 130 ALA A C 1
ATOM 1062 O O . ALA A 1 130 ? -2.643 -10.580 -15.882 1.00 88.00 130 ALA A O 1
ATOM 1063 N N . ILE A 1 131 ? -3.166 -11.134 -17.993 1.00 92.44 131 ILE A N 1
ATOM 1064 C CA . ILE A 1 131 ? -4.461 -10.435 -18.007 1.00 92.44 131 ILE A CA 1
ATOM 1065 C C . ILE A 1 131 ? -5.447 -11.089 -17.032 1.00 92.44 131 ILE A C 1
ATOM 1067 O O . ILE A 1 131 ? -6.117 -10.397 -16.271 1.00 92.44 131 ILE A O 1
ATOM 1071 N N . ILE A 1 132 ? -5.525 -12.420 -17.001 1.00 95.12 132 ILE A N 1
ATOM 1072 C CA . ILE A 1 132 ? -6.416 -13.125 -16.065 1.00 95.12 132 ILE A CA 1
ATOM 1073 C C . ILE A 1 132 ? -6.003 -12.844 -14.613 1.00 95.12 132 ILE A C 1
ATOM 1075 O O . ILE A 1 132 ? -6.848 -12.537 -13.769 1.00 95.12 132 ILE A O 1
ATOM 1079 N N . LEU A 1 133 ? -4.700 -12.893 -14.325 1.00 91.38 133 LEU A N 1
ATOM 1080 C CA . LEU A 1 133 ? -4.167 -12.570 -13.002 1.00 91.38 133 LEU A CA 1
ATOM 1081 C C . LEU A 1 133 ? -4.421 -11.107 -12.618 1.00 91.38 133 LEU A C 1
ATOM 1083 O O . LEU A 1 133 ? -4.785 -10.838 -11.474 1.00 91.38 133 LEU A O 1
ATOM 1087 N N . SER A 1 134 ? -4.284 -10.159 -13.549 1.00 89.12 134 SER A N 1
ATOM 1088 C CA . SER A 1 134 ? -4.535 -8.742 -13.265 1.00 89.12 134 SER A CA 1
ATOM 1089 C C . SER A 1 134 ? -6.009 -8.470 -12.959 1.00 89.12 134 SER A C 1
ATOM 1091 O O . SER A 1 134 ? -6.306 -7.754 -12.003 1.00 89.12 134 SER A O 1
ATOM 1093 N N . LEU A 1 135 ? -6.938 -9.112 -13.675 1.00 94.25 135 LEU A N 1
ATOM 1094 C CA . LEU A 1 135 ? -8.370 -9.048 -13.369 1.00 94.25 135 LEU A CA 1
ATOM 1095 C C . LEU A 1 135 ? -8.675 -9.596 -11.970 1.00 94.25 135 LEU A C 1
ATOM 1097 O O . LEU A 1 135 ? -9.422 -8.977 -11.212 1.00 94.25 135 LEU A O 1
ATOM 1101 N N . PHE A 1 136 ? -8.057 -10.716 -11.591 1.00 93.12 136 PHE A N 1
ATOM 1102 C CA . PHE A 1 136 ? -8.200 -11.275 -10.247 1.00 93.12 136 PHE A CA 1
ATOM 1103 C C . PHE A 1 136 ? -7.675 -10.320 -9.162 1.00 93.12 136 PHE A C 1
ATOM 1105 O O . PHE A 1 136 ? -8.336 -10.106 -8.143 1.00 93.12 136 PHE A O 1
ATOM 1112 N N . ILE A 1 137 ? -6.528 -9.678 -9.400 1.00 91.31 137 ILE A N 1
ATOM 1113 C CA . ILE A 1 137 ? -5.968 -8.668 -8.491 1.00 91.31 137 ILE A CA 1
ATOM 1114 C C . ILE A 1 137 ? -6.917 -7.472 -8.356 1.00 91.31 137 ILE A C 1
ATOM 1116 O O . ILE A 1 137 ? -7.156 -7.013 -7.240 1.00 91.31 137 ILE A O 1
ATOM 1120 N N . ILE A 1 138 ? -7.514 -6.997 -9.452 1.00 93.00 138 ILE A N 1
ATOM 1121 C CA . ILE A 1 138 ? -8.490 -5.897 -9.421 1.00 93.00 138 ILE A CA 1
ATOM 1122 C C . ILE A 1 138 ? -9.683 -6.248 -8.522 1.00 93.00 138 ILE A C 1
ATOM 1124 O O . ILE A 1 138 ? -10.104 -5.416 -7.716 1.00 93.00 138 ILE A O 1
ATOM 1128 N N . VAL A 1 139 ? -10.192 -7.482 -8.585 1.00 93.94 139 VAL A N 1
ATOM 1129 C CA . VAL A 1 139 ? -11.271 -7.938 -7.692 1.00 93.94 139 VAL A CA 1
ATOM 1130 C C . VAL A 1 139 ? -10.838 -7.869 -6.223 1.00 93.94 139 VAL A C 1
ATOM 1132 O O . VAL A 1 139 ? -11.578 -7.338 -5.391 1.00 93.94 139 VAL A O 1
ATOM 1135 N N . ILE A 1 140 ? -9.625 -8.328 -5.896 1.00 91.75 140 ILE A N 1
ATOM 1136 C CA . ILE A 1 140 ? -9.075 -8.244 -4.532 1.00 91.75 140 ILE A CA 1
ATOM 1137 C C . ILE A 1 140 ? -8.916 -6.783 -4.080 1.00 91.75 140 ILE A C 1
ATOM 1139 O O . ILE A 1 140 ? -9.234 -6.468 -2.931 1.00 91.75 140 ILE A O 1
ATOM 1143 N N . CYS A 1 141 ? -8.485 -5.879 -4.963 1.00 90.19 141 CYS A N 1
ATOM 1144 C CA . CYS A 1 141 ? -8.397 -4.438 -4.694 1.00 90.19 141 CYS A CA 1
ATOM 1145 C C . CYS A 1 141 ? -9.758 -3.817 -4.382 1.00 90.19 141 CYS A C 1
ATOM 1147 O O . CYS A 1 141 ? -9.889 -3.045 -3.433 1.00 90.19 141 CYS A O 1
ATOM 1149 N N . ILE A 1 142 ? -10.794 -4.176 -5.137 1.00 92.62 142 ILE A N 1
ATOM 1150 C CA . ILE A 1 142 ? -12.151 -3.696 -4.865 1.00 92.62 142 ILE A CA 1
ATOM 1151 C C . ILE A 1 142 ? -12.628 -4.233 -3.511 1.00 92.62 142 ILE A C 1
ATOM 1153 O O . ILE A 1 142 ? -13.148 -3.473 -2.692 1.00 92.62 142 ILE A O 1
ATOM 1157 N N . MET A 1 143 ? -12.404 -5.520 -3.226 1.00 90.75 143 MET A N 1
ATOM 1158 C CA . MET A 1 143 ? -12.750 -6.107 -1.929 1.00 90.75 143 MET A CA 1
ATOM 1159 C C . MET A 1 143 ? -12.023 -5.418 -0.771 1.00 90.75 143 MET A C 1
ATOM 1161 O O . MET A 1 143 ? -12.651 -5.117 0.247 1.00 90.75 143 MET A O 1
ATOM 1165 N N . SER A 1 144 ? -10.724 -5.141 -0.911 1.00 90.06 144 SER A N 1
ATOM 1166 C CA . SER A 1 144 ? -9.936 -4.497 0.141 1.00 90.06 144 SER A CA 1
ATOM 1167 C C . SER A 1 144 ? -10.380 -3.060 0.390 1.00 90.06 144 SER A C 1
ATOM 1169 O O . SER A 1 144 ? -10.488 -2.649 1.548 1.00 90.06 144 SER A O 1
ATOM 1171 N N . LEU A 1 145 ? -10.730 -2.322 -0.662 1.00 91.56 145 LEU A N 1
ATOM 1172 C CA . LEU A 1 145 ? -11.291 -0.982 -0.550 1.00 91.56 145 LEU A CA 1
ATOM 1173 C C . LEU A 1 145 ? -12.651 -1.008 0.157 1.00 91.56 145 LEU A C 1
ATOM 1175 O O . LEU A 1 145 ? -12.842 -0.298 1.145 1.00 91.56 145 LEU A O 1
ATOM 1179 N N . VAL A 1 146 ? -13.563 -1.891 -0.264 1.00 91.94 146 VAL A N 1
ATOM 1180 C CA . VAL A 1 146 ? -14.876 -2.064 0.382 1.00 91.94 146 VAL A CA 1
ATOM 1181 C C . VAL A 1 146 ? -14.706 -2.384 1.869 1.00 91.94 146 VAL A C 1
ATOM 1183 O O . VAL A 1 146 ? -15.358 -1.778 2.717 1.00 91.94 146 VAL A O 1
ATOM 1186 N N . TYR A 1 147 ? -13.805 -3.299 2.217 1.00 91.62 147 TYR A N 1
ATOM 1187 C CA . TYR A 1 147 ? -13.521 -3.671 3.604 1.00 91.62 147 TYR A CA 1
ATOM 1188 C C . TYR A 1 147 ? -12.890 -2.534 4.414 1.00 91.62 147 TYR A C 1
ATOM 1190 O O . TYR A 1 147 ? -13.271 -2.305 5.564 1.00 91.62 147 TYR A O 1
ATOM 1198 N N . SER A 1 148 ? -12.015 -1.745 3.801 1.00 89.88 148 SER A N 1
ATOM 1199 C CA . SER A 1 148 ? -11.383 -0.597 4.454 1.00 89.88 148 SER A CA 1
ATOM 1200 C C . SER A 1 148 ? -12.388 0.518 4.762 1.00 89.88 148 SER A C 1
ATOM 1202 O O . SER A 1 148 ? -12.251 1.199 5.783 1.00 89.88 148 SER A O 1
ATOM 1204 N N . VAL A 1 149 ? -13.443 0.657 3.948 1.00 91.94 149 VAL A N 1
ATOM 1205 C CA . VAL A 1 149 ? -14.538 1.627 4.138 1.00 91.94 149 VAL A CA 1
ATOM 1206 C C . VAL A 1 149 ? -15.701 1.079 4.984 1.00 91.94 149 VAL A C 1
ATOM 1208 O O . VAL A 1 149 ? -16.494 1.870 5.471 1.00 91.94 149 VAL A O 1
ATOM 1211 N N . ARG A 1 150 ? -15.837 -0.230 5.247 1.00 89.88 150 ARG A N 1
ATOM 1212 C CA . ARG A 1 150 ? -16.938 -0.808 6.072 1.00 89.88 150 ARG A CA 1
ATOM 1213 C C . ARG A 1 150 ? -16.949 -0.345 7.528 1.00 89.88 150 ARG A C 1
ATOM 1215 O O . ARG A 1 150 ? -15.943 0.141 8.013 1.00 89.88 150 ARG A O 1
ATOM 1222 N N . ASP A 1 151 ? -18.076 -0.403 8.234 1.00 87.25 151 ASP A N 1
ATOM 1223 C CA . ASP A 1 151 ? -18.106 0.081 9.626 1.00 87.25 151 ASP A CA 1
ATOM 1224 C C . ASP A 1 151 ? -17.443 -0.934 10.550 1.00 87.25 151 ASP A C 1
ATOM 1226 O O . ASP A 1 151 ? -17.339 -2.113 10.213 1.00 87.25 151 ASP A O 1
ATOM 1230 N N . SER A 1 152 ? -16.953 -0.455 11.692 1.00 84.25 152 SER A N 1
ATOM 1231 C CA . SER A 1 152 ? -16.401 -1.321 12.733 1.00 84.25 152 SER A CA 1
ATOM 1232 C C . SER A 1 152 ? -17.452 -2.331 13.187 1.00 84.25 152 SER A C 1
ATOM 1234 O O . SER A 1 152 ? -18.620 -1.976 13.359 1.00 84.25 152 SER A O 1
ATOM 1236 N N . GLN A 1 153 ? -17.046 -3.583 13.402 1.00 85.75 153 GLN A N 1
ATOM 1237 C CA . GLN A 1 153 ? -17.926 -4.584 13.998 1.00 85.75 153 GLN A CA 1
ATOM 1238 C C . GLN A 1 153 ? -18.341 -4.128 15.407 1.00 85.75 153 GLN A C 1
ATOM 1240 O O . GLN A 1 153 ? -17.477 -3.763 16.207 1.00 85.75 153 GLN A O 1
ATOM 1245 N N . LYS A 1 154 ? -19.646 -4.134 15.704 1.00 85.44 154 LYS A N 1
ATOM 1246 C CA . LYS A 1 154 ? -20.170 -3.750 17.026 1.00 85.44 154 LYS A CA 1
ATOM 1247 C C . LYS A 1 154 ? -19.717 -4.744 18.098 1.00 85.44 154 LYS A C 1
ATOM 1249 O O . LYS A 1 154 ? -19.642 -5.941 17.816 1.00 85.44 154 LYS A O 1
ATOM 1254 N N . GLY A 1 155 ? -19.446 -4.253 19.306 1.00 84.44 155 GLY A N 1
ATOM 1255 C CA . GLY A 1 155 ? -18.998 -5.076 20.423 1.00 84.44 155 GLY A CA 1
ATOM 1256 C C . GLY A 1 155 ? -17.572 -5.622 20.285 1.00 84.44 155 GLY A C 1
ATOM 1257 O O . GLY A 1 155 ? -16.768 -5.218 19.434 1.00 84.44 155 GLY A O 1
ATOM 1258 N N . THR A 1 156 ? -17.234 -6.548 21.175 1.00 84.94 156 THR A N 1
ATOM 1259 C CA . THR A 1 156 ? -15.949 -7.252 21.189 1.00 84.94 156 THR A CA 1
ATOM 1260 C C . THR A 1 156 ? -15.905 -8.299 20.078 1.00 84.94 156 THR A C 1
ATOM 1262 O O . THR A 1 156 ? -16.869 -9.020 19.833 1.00 84.94 156 THR A O 1
ATOM 1265 N N . ASN A 1 157 ? -14.769 -8.395 19.392 1.00 86.19 157 ASN A N 1
ATOM 1266 C CA . ASN A 1 157 ? -14.485 -9.516 18.501 1.00 86.19 157 ASN A CA 1
ATOM 1267 C C . ASN A 1 157 ? -13.202 -10.223 18.962 1.00 86.19 157 ASN A C 1
ATOM 1269 O O . ASN A 1 157 ? -12.565 -9.795 19.925 1.00 86.19 157 ASN A O 1
ATOM 1273 N N . GLN A 1 158 ? -12.805 -11.288 18.264 1.00 87.50 158 GLN A N 1
ATOM 1274 C CA . GLN A 1 158 ? -11.611 -12.079 18.599 1.00 87.50 158 GLN A CA 1
ATOM 1275 C C . GLN A 1 158 ? -10.290 -11.285 18.601 1.00 87.50 158 GLN A C 1
ATOM 1277 O O . GLN A 1 158 ? -9.282 -11.777 19.092 1.00 87.50 158 GLN A O 1
ATOM 1282 N N . TYR A 1 159 ? -10.287 -10.064 18.061 1.00 85.88 159 TYR A N 1
ATOM 1283 C CA . TYR A 1 159 ? -9.123 -9.183 17.983 1.00 85.88 159 TYR A CA 1
ATOM 1284 C C . TYR A 1 159 ? -9.170 -8.024 18.991 1.00 85.88 159 TYR A C 1
ATOM 1286 O O . TYR A 1 159 ? -8.278 -7.174 18.985 1.00 85.88 159 TYR A O 1
ATOM 1294 N N . GLY A 1 160 ? -10.200 -7.960 19.843 1.00 85.44 160 GLY A N 1
ATOM 1295 C CA . GLY A 1 160 ? -10.305 -7.002 20.943 1.00 85.44 160 GLY A CA 1
ATOM 1296 C C . GLY A 1 160 ? -11.601 -6.177 20.972 1.00 85.44 160 GLY A C 1
ATOM 1297 O O . GLY A 1 160 ? -12.510 -6.358 20.146 1.00 85.44 160 GLY A O 1
ATOM 1298 N N . PRO A 1 161 ? -11.708 -5.255 21.948 1.00 84.00 161 PRO A N 1
ATOM 1299 C CA . PRO A 1 161 ? -12.886 -4.412 22.130 1.00 84.00 161 PRO A CA 1
ATOM 1300 C C . PRO A 1 161 ? -13.075 -3.431 20.975 1.00 84.00 161 PRO A C 1
ATOM 1302 O O . PRO A 1 161 ? -12.108 -3.017 20.329 1.00 84.00 161 PRO A O 1
ATOM 1305 N N . ASN A 1 162 ? -14.332 -3.056 20.717 1.00 80.50 162 ASN A N 1
ATOM 1306 C CA . ASN A 1 162 ? -14.652 -2.076 19.689 1.00 80.50 162 ASN A CA 1
ATOM 1307 C C . ASN A 1 162 ? -13.905 -0.776 19.989 1.00 80.50 162 ASN A C 1
ATOM 1309 O O . ASN A 1 162 ? -14.112 -0.185 21.053 1.00 80.50 162 ASN A O 1
ATOM 1313 N N . PRO A 1 163 ? -13.076 -0.281 19.058 1.00 75.56 163 PRO A N 1
ATOM 1314 C CA . PRO A 1 163 ? -12.360 0.945 19.301 1.00 75.56 163 PRO A CA 1
ATOM 1315 C C . PRO A 1 163 ? -13.308 2.127 19.494 1.00 75.56 163 PRO A C 1
ATOM 1317 O O . PRO A 1 163 ? -12.857 3.090 20.091 1.00 75.56 163 PRO A O 1
ATOM 1320 N N . LYS A 1 164 ? -14.571 2.105 19.025 1.00 73.94 164 LYS A N 1
ATOM 1321 C CA . LYS A 1 164 ? -15.593 3.145 19.289 1.00 73.94 164 LYS A CA 1
ATOM 1322 C C . LYS A 1 164 ? -16.162 3.131 20.717 1.00 73.94 164 LYS A C 1
ATOM 1324 O O . LYS A 1 164 ? -16.740 4.134 21.112 1.00 73.94 164 LYS A O 1
ATOM 1329 N N . GLY A 1 165 ? -15.959 2.056 21.482 1.00 69.62 165 GLY A N 1
ATOM 1330 C CA . GLY A 1 165 ? -16.627 1.856 22.774 1.00 69.62 165 GLY A CA 1
ATOM 1331 C C . GLY A 1 165 ? -18.111 1.481 22.656 1.00 69.62 165 GLY A C 1
ATOM 1332 O O . GLY A 1 165 ? -18.822 1.562 23.649 1.00 69.62 165 GLY A O 1
ATOM 1333 N N . GLU A 1 166 ? -18.559 1.095 21.453 1.00 55.06 166 GLU A N 1
ATOM 1334 C CA . GLU A 1 166 ? -19.937 0.682 21.116 1.00 55.06 166 GLU A CA 1
ATOM 1335 C C . GLU A 1 166 ? -20.113 -0.841 21.028 1.00 55.06 166 GLU A C 1
ATOM 1337 O O . GLU A 1 166 ? -19.168 -1.539 20.580 1.00 55.06 166 GLU A O 1
#

Sequence (166 aa):
MIESYKLFWQNYFKLEGRSRRRDFWWPFLINTILSGIIGVIIFSLSRLFPHSDMIYNIIEVMINLVILIGTYTAAVRRFHDIGKSMVIPSIFLVISLLGIYNNLFSNNQTSQLSLQTQNQVLNGILSVVAIILSLFIIVICIMSLVYSVRDSQKGTNQYGPNPKGE

Foldseek 3Di:
DVVLLVVLVVCLPPLFAADFLVSLVVLVVVLVVVLVVLVVVLVVVCVVPVVCVVVSLVVNLVSLVSSLSSNLSSLSRLCVQAVHHSVLSVVVSVVSVVVNVCSVCVVVPVDDPVVPVPPPPVVVVVVVVVVVVVVVVVVSVVVSVCSSPDGGDQAADPRGGNPVND

Secondary structure (DSSP, 8-state):
-HHHHHHHHHTTT--SS---HHHHHHHHHHHHHHHHHHHHHHHHHHHH-GGGHHHHHHHHHHHHHHHHHHHHHHHHHHHHHTT--THHHHHHHHHHHHHHHHHHHHTT-SSS-------HHHHHHHHHHHHHHHHHHHHHHHHHHHHHHSPPPSS-BTTBS-TT--